Protein AF-A0A7K0XNM6-F1 (afdb_monomer)

Structure (mmCIF, N/CA/C/O backbone):
data_AF-A0A7K0XNM6-F1
#
_entry.id   AF-A0A7K0XNM6-F1
#
loop_
_atom_site.group_PDB
_atom_site.id
_atom_site.type_symbol
_atom_site.label_atom_id
_atom_site.label_alt_id
_atom_site.label_comp_id
_atom_site.label_asym_id
_atom_site.label_entity_id
_atom_site.label_seq_id
_atom_site.pdbx_PDB_ins_code
_atom_site.Cartn_x
_atom_site.Cartn_y
_atom_site.Cartn_z
_atom_site.occupancy
_atom_site.B_iso_or_equiv
_atom_site.auth_seq_id
_atom_site.auth_comp_id
_atom_site.auth_asym_id
_atom_site.auth_atom_id
_atom_site.pdbx_PDB_model_num
ATOM 1 N N . ALA A 1 1 ? 21.790 -6.204 -10.264 1.00 53.47 1 ALA A N 1
ATOM 2 C CA . ALA A 1 1 ? 21.000 -6.987 -11.228 1.00 53.47 1 ALA A CA 1
ATOM 3 C C . ALA A 1 1 ? 20.465 -6.005 -12.256 1.00 53.47 1 ALA A C 1
ATOM 5 O O . ALA A 1 1 ? 19.846 -5.027 -11.854 1.00 53.47 1 ALA A O 1
ATOM 6 N N . GLU A 1 2 ? 20.816 -6.181 -13.528 1.00 57.00 2 GLU A N 1
ATOM 7 C CA . GLU A 1 2 ? 20.270 -5.385 -14.634 1.00 57.00 2 GLU A CA 1
ATOM 8 C C . GLU A 1 2 ? 18.771 -5.686 -14.744 1.00 57.00 2 GLU A C 1
ATOM 10 O O . GLU A 1 2 ? 18.385 -6.848 -14.852 1.00 57.00 2 GLU A O 1
ATOM 15 N N . ALA A 1 3 ? 17.918 -4.667 -14.630 1.00 64.12 3 ALA A N 1
ATOM 16 C CA . ALA A 1 3 ? 16.479 -4.843 -14.784 1.00 64.12 3 ALA A CA 1
ATOM 17 C C . ALA A 1 3 ? 16.148 -4.887 -16.283 1.00 64.12 3 ALA A C 1
ATOM 19 O O . ALA A 1 3 ? 16.398 -3.922 -17.001 1.00 64.12 3 ALA A O 1
ATOM 20 N N . THR A 1 4 ? 15.576 -5.997 -16.745 1.00 77.19 4 THR A N 1
ATOM 21 C CA . THR A 1 4 ? 15.254 -6.333 -18.146 1.00 77.19 4 THR A CA 1
ATOM 22 C C . THR A 1 4 ? 14.145 -5.472 -18.776 1.00 77.19 4 THR A C 1
ATOM 24 O O . THR A 1 4 ? 13.633 -5.805 -19.838 1.00 77.19 4 THR A O 1
ATOM 27 N N . GLY A 1 5 ? 13.748 -4.360 -18.146 1.00 85.88 5 GLY A N 1
ATOM 28 C CA . GLY A 1 5 ? 12.597 -3.544 -18.556 1.00 85.88 5 GLY A CA 1
ATOM 29 C C . GLY A 1 5 ? 11.239 -4.218 -18.325 1.00 85.88 5 GLY A C 1
ATOM 30 O O . GLY A 1 5 ? 10.200 -3.607 -18.567 1.00 85.88 5 GLY A O 1
ATOM 31 N N . GLU A 1 6 ? 11.235 -5.457 -17.839 1.00 86.62 6 GLU A N 1
ATOM 32 C CA . GLU A 1 6 ? 10.025 -6.196 -17.514 1.00 86.62 6 GLU A CA 1
ATOM 33 C C . GLU A 1 6 ? 9.404 -5.676 -16.216 1.00 86.62 6 GLU A C 1
ATOM 35 O O . GLU A 1 6 ? 10.092 -5.363 -15.239 1.00 86.62 6 GLU A O 1
ATOM 40 N N . LEU A 1 7 ? 8.074 -5.578 -16.215 1.00 86.81 7 LEU A N 1
ATOM 41 C CA . LEU A 1 7 ? 7.319 -5.213 -15.026 1.00 86.81 7 LEU A CA 1
ATOM 42 C C . LEU A 1 7 ? 7.379 -6.357 -14.014 1.00 86.81 7 LEU A C 1
ATOM 44 O O . LEU A 1 7 ? 7.060 -7.500 -14.337 1.00 86.81 7 LEU A O 1
ATOM 48 N N . ILE A 1 8 ? 7.739 -6.026 -12.776 1.00 87.69 8 ILE A N 1
ATOM 49 C CA . ILE A 1 8 ? 7.703 -6.976 -11.667 1.00 87.69 8 ILE A CA 1
ATOM 50 C C . ILE A 1 8 ? 6.249 -7.062 -11.177 1.00 87.69 8 ILE A C 1
ATOM 52 O O . ILE A 1 8 ? 5.683 -6.029 -10.803 1.00 87.69 8 ILE A O 1
ATOM 56 N N . PRO A 1 9 ? 5.622 -8.251 -11.200 1.00 91.00 9 PRO A N 1
ATOM 57 C CA . PRO A 1 9 ? 4.273 -8.421 -10.682 1.00 91.00 9 PRO A CA 1
ATOM 58 C C . PRO A 1 9 ? 4.240 -8.211 -9.164 1.00 91.00 9 PRO A C 1
ATOM 60 O O . PRO A 1 9 ? 5.227 -8.437 -8.469 1.00 91.00 9 PRO A O 1
ATOM 63 N N . LEU A 1 10 ? 3.086 -7.786 -8.650 1.00 92.56 10 LEU A N 1
ATOM 64 C CA . LEU A 1 10 ? 2.851 -7.717 -7.209 1.00 92.56 10 LEU A CA 1
ATOM 65 C C . LEU A 1 10 ? 2.579 -9.118 -6.653 1.00 92.56 10 LEU A C 1
ATOM 67 O O . LEU A 1 10 ? 1.874 -9.907 -7.279 1.00 92.56 10 LEU A O 1
ATOM 71 N N . ASP A 1 11 ? 3.051 -9.376 -5.435 1.00 91.06 11 ASP A N 1
ATOM 72 C CA . ASP A 1 11 ? 2.818 -10.643 -4.725 1.00 91.06 11 ASP A CA 1
ATOM 73 C C . ASP 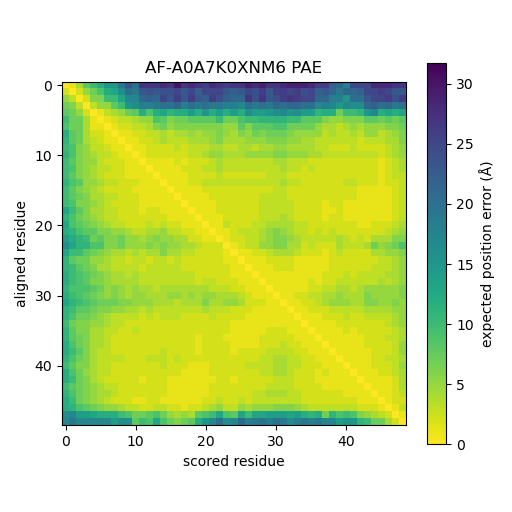A 1 11 ? 1.408 -10.749 -4.103 1.00 91.06 11 ASP A C 1
ATOM 75 O O . ASP A 1 11 ? 1.099 -11.723 -3.418 1.00 91.06 11 ASP A O 1
ATOM 79 N N . VAL A 1 12 ? 0.542 -9.755 -4.334 1.00 94.88 12 VAL A N 1
ATOM 80 C CA . VAL A 1 12 ? -0.836 -9.683 -3.821 1.00 94.88 12 VAL A CA 1
ATOM 81 C C . VAL A 1 12 ? -1.855 -9.700 -4.952 1.00 94.88 12 VAL A C 1
ATOM 83 O O . VAL A 1 12 ? -1.602 -9.207 -6.054 1.00 94.88 12 VAL A O 1
ATOM 86 N N . LYS A 1 13 ? -3.052 -10.207 -4.660 1.00 95.06 13 LYS A N 1
ATOM 87 C CA . LYS A 1 13 ? -4.202 -10.187 -5.573 1.00 95.06 13 LYS A CA 1
ATOM 88 C C . LYS A 1 13 ? -5.433 -9.565 -4.919 1.00 95.06 13 LYS A C 1
ATOM 90 O O . LYS A 1 13 ? -5.541 -9.443 -3.700 1.00 95.06 13 LYS A O 1
ATOM 95 N N . VAL A 1 14 ? -6.397 -9.190 -5.758 1.00 95.62 14 VAL A N 1
ATOM 96 C CA . VAL A 1 14 ? -7.697 -8.678 -5.306 1.00 95.62 14 VAL A CA 1
ATOM 97 C C . VAL A 1 14 ? -8.362 -9.695 -4.374 1.00 95.62 14 VAL A C 1
ATOM 99 O O . VAL A 1 14 ? -8.489 -10.870 -4.719 1.00 95.62 14 VAL A O 1
ATOM 102 N N . GLY A 1 15 ? -8.799 -9.222 -3.206 1.00 95.25 15 GLY A N 1
ATOM 103 C CA . GLY A 1 15 ? -9.440 -10.034 -2.171 1.00 95.25 15 GLY A CA 1
ATOM 104 C C . GLY A 1 15 ? -8.500 -10.535 -1.071 1.00 95.25 15 GLY A C 1
ATOM 105 O O . GLY A 1 15 ? -8.992 -11.022 -0.053 1.00 95.25 15 GLY A O 1
ATOM 106 N N . ASP A 1 16 ? -7.182 -10.388 -1.221 1.00 96.50 16 ASP A N 1
ATOM 107 C CA . ASP A 1 16 ? -6.250 -10.706 -0.141 1.00 96.50 16 ASP A CA 1
ATOM 108 C C . ASP A 1 16 ? -6.437 -9.744 1.039 1.00 96.50 16 ASP A C 1
ATOM 110 O O . ASP A 1 16 ? -6.561 -8.529 0.879 1.00 96.50 16 ASP A O 1
ATOM 114 N N . THR A 1 17 ? -6.430 -10.295 2.252 1.00 96.38 17 THR A N 1
ATOM 115 C CA . THR A 1 17 ? -6.320 -9.501 3.480 1.00 96.38 17 THR A CA 1
ATOM 116 C C . THR A 1 17 ? -4.852 -9.402 3.848 1.00 96.38 17 THR A C 1
ATOM 118 O O . THR A 1 17 ? -4.176 -10.423 3.951 1.00 96.38 17 THR A O 1
ATOM 121 N N . VAL A 1 18 ? -4.352 -8.187 4.055 1.00 95.88 18 VAL A N 1
ATOM 122 C CA . VAL A 1 18 ? -2.920 -7.953 4.257 1.00 95.88 18 VAL A CA 1
ATOM 123 C C . VAL A 1 18 ? -2.629 -7.171 5.529 1.00 95.88 18 VAL A C 1
ATOM 125 O O . VAL A 1 18 ? -3.434 -6.360 5.985 1.00 95.88 18 VAL A O 1
ATOM 128 N N . VAL A 1 19 ? -1.442 -7.399 6.082 1.00 96.31 19 VAL A N 1
ATOM 129 C CA . VAL A 1 19 ? -0.818 -6.517 7.071 1.00 96.31 19 VAL A CA 1
ATOM 130 C C . VAL A 1 19 ? 0.074 -5.548 6.312 1.00 96.31 19 VAL A C 1
ATOM 132 O O . VAL A 1 19 ? 0.920 -5.984 5.534 1.00 96.31 19 VAL A O 1
ATOM 135 N N . PHE A 1 20 ? -0.085 -4.250 6.549 1.00 96.06 20 PHE A N 1
ATOM 136 C CA . PHE A 1 20 ? 0.752 -3.215 5.947 1.00 96.06 20 PHE A CA 1
ATOM 137 C C . PHE A 1 20 ? 1.379 -2.312 7.015 1.00 96.06 20 PHE A C 1
ATOM 139 O O . PHE A 1 20 ? 0.993 -2.336 8.187 1.00 96.06 20 PHE A O 1
ATOM 146 N N . SER A 1 21 ? 2.393 -1.540 6.632 1.00 96.38 21 SER A N 1
ATOM 147 C CA . SER A 1 21 ? 3.089 -0.632 7.542 1.00 96.38 21 SER A CA 1
ATOM 148 C C . SER A 1 21 ? 2.170 0.513 7.998 1.00 96.38 21 SER A C 1
ATOM 150 O O . SER A 1 21 ? 1.548 1.199 7.195 1.00 96.38 21 SER A O 1
ATOM 152 N N . LYS A 1 22 ? 2.105 0.767 9.313 1.00 93.88 22 LYS A N 1
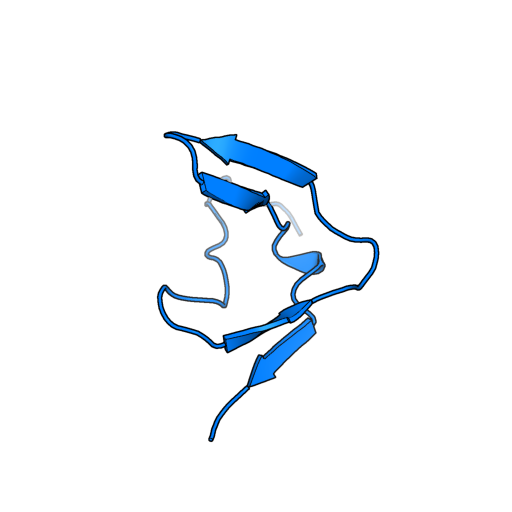ATOM 153 C CA . LYS A 1 22 ? 1.194 1.772 9.906 1.00 93.88 22 LYS A CA 1
ATOM 154 C C . LYS A 1 22 ? 1.346 3.186 9.323 1.00 93.88 22 LYS A C 1
ATOM 156 O O . LYS A 1 22 ? 0.396 3.957 9.345 1.00 93.88 22 LYS A O 1
ATOM 161 N N . TYR A 1 23 ? 2.551 3.537 8.881 1.00 92.81 23 TYR A N 1
ATOM 162 C CA . TYR A 1 23 ? 2.887 4.872 8.379 1.00 92.81 23 TYR A CA 1
ATOM 163 C C . TYR A 1 23 ? 3.140 4.885 6.864 1.00 92.81 23 TYR A C 1
ATOM 165 O O . TYR A 1 23 ? 3.677 5.862 6.347 1.00 92.81 23 TYR A O 1
ATOM 173 N N . GLY A 1 24 ? 2.827 3.788 6.168 1.00 89.62 24 GLY A N 1
ATOM 174 C CA . GLY A 1 24 ? 2.978 3.668 4.723 1.00 89.62 24 GLY A CA 1
ATOM 175 C C . GLY A 1 24 ? 1.713 4.064 3.969 1.00 89.62 24 GLY A C 1
ATOM 176 O O . GLY A 1 24 ? 0.604 4.000 4.495 1.00 89.62 24 GLY A O 1
ATOM 177 N N . GLY A 1 25 ? 1.904 4.425 2.703 1.00 94.25 25 GLY A N 1
ATOM 178 C CA . GLY A 1 25 ? 0.827 4.709 1.764 1.00 94.25 25 GLY A CA 1
ATOM 179 C C . GLY A 1 25 ? 0.433 6.176 1.620 1.00 94.25 25 GLY A C 1
ATOM 180 O O . GLY A 1 25 ? 1.057 7.088 2.160 1.00 94.25 25 GLY A O 1
ATOM 181 N N . THR A 1 26 ? -0.584 6.407 0.798 1.00 97.38 26 THR A N 1
ATOM 182 C CA . TH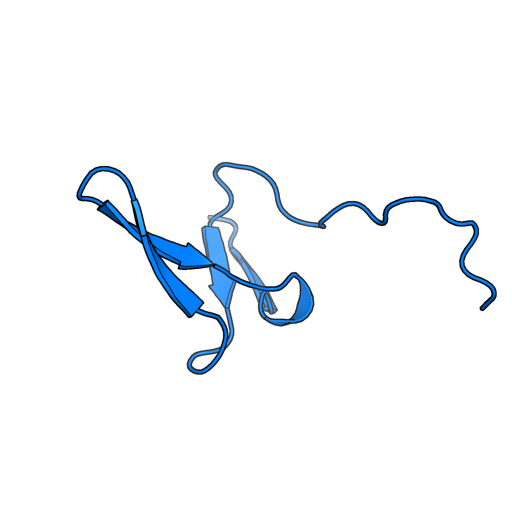R A 1 26 ? -1.156 7.728 0.520 1.00 97.38 26 THR A CA 1
ATOM 183 C C . THR A 1 26 ? -2.668 7.614 0.482 1.00 97.38 26 THR A C 1
ATOM 185 O O . THR A 1 26 ? -3.213 6.820 -0.287 1.00 97.38 26 THR A O 1
ATOM 188 N N . GLU A 1 27 ? -3.333 8.394 1.326 1.00 96.44 27 GLU A N 1
ATOM 189 C CA . GLU A 1 27 ? -4.789 8.478 1.363 1.00 96.44 27 GLU A CA 1
ATOM 190 C C . GLU A 1 27 ? -5.297 9.289 0.171 1.00 96.44 27 GLU A C 1
ATOM 192 O O . GLU A 1 27 ? -4.752 10.347 -0.159 1.00 96.44 27 GLU A O 1
ATOM 197 N N . ILE A 1 28 ? -6.335 8.780 -0.484 1.00 97.25 28 ILE A N 1
ATOM 198 C CA . ILE A 1 28 ? -7.003 9.430 -1.608 1.00 97.25 28 ILE A CA 1
ATOM 199 C C . ILE A 1 28 ? -8.511 9.194 -1.524 1.00 97.25 28 ILE A C 1
ATOM 201 O O . ILE A 1 28 ? -8.954 8.154 -1.046 1.00 97.25 28 ILE A O 1
ATOM 205 N N . THR A 1 29 ? -9.297 10.121 -2.067 1.00 97.69 29 THR A N 1
ATOM 206 C CA . THR A 1 29 ? -10.741 9.931 -2.245 1.00 97.69 29 THR A CA 1
ATOM 207 C C . THR A 1 29 ? -11.044 9.773 -3.731 1.00 97.69 29 THR A C 1
ATOM 209 O O . THR A 1 29 ? -10.673 10.625 -4.543 1.00 97.69 29 THR A O 1
ATOM 212 N N . VAL A 1 30 ? -11.732 8.697 -4.110 1.00 96.94 30 VAL A N 1
ATOM 213 C CA . VAL A 1 30 ? -12.136 8.419 -5.497 1.00 96.94 30 VAL A CA 1
ATOM 214 C C . VAL A 1 30 ? -13.597 8.008 -5.508 1.00 96.94 30 VAL A C 1
ATOM 216 O O . VAL A 1 30 ? -13.993 7.083 -4.815 1.00 96.94 30 VAL A O 1
ATOM 219 N N . GLY A 1 31 ? -14.427 8.714 -6.281 1.00 95.62 31 GLY A N 1
ATOM 220 C CA . GLY A 1 31 ? -15.852 8.375 -6.394 1.00 95.62 31 GLY A CA 1
ATOM 221 C C . GLY A 1 31 ? -16.644 8.480 -5.082 1.00 95.62 31 GLY A C 1
ATOM 222 O O . GLY A 1 31 ? -17.724 7.910 -4.992 1.00 95.62 31 GLY A O 1
ATOM 223 N N . GLY A 1 32 ? -16.126 9.206 -4.084 1.00 97.00 32 GLY A N 1
ATOM 224 C CA . GLY A 1 32 ? -16.731 9.323 -2.752 1.00 97.00 32 GLY A CA 1
ATOM 225 C C . GLY A 1 32 ? -16.297 8.242 -1.758 1.00 97.00 32 GLY A C 1
ATOM 226 O O . GLY A 1 32 ? -16.786 8.246 -0.633 1.00 97.00 32 GLY A O 1
ATOM 227 N N . GLU A 1 33 ? -15.385 7.351 -2.149 1.00 97.50 33 GLU A N 1
ATOM 228 C CA . GLU A 1 33 ? -14.772 6.366 -1.260 1.00 97.50 33 GLU A CA 1
ATOM 229 C C . GLU A 1 33 ? -13.352 6.788 -0.883 1.00 97.50 33 GLU A C 1
ATOM 231 O O . GLU A 1 33 ? -12.569 7.207 -1.741 1.00 97.5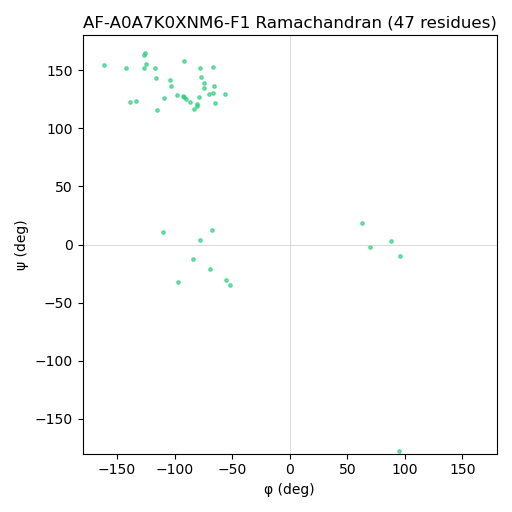0 33 GLU A O 1
ATOM 236 N N . ASP A 1 34 ? -13.025 6.645 0.400 1.00 97.44 34 ASP A N 1
ATOM 237 C CA . ASP A 1 34 ? -11.677 6.861 0.915 1.00 97.44 34 ASP A CA 1
ATOM 238 C C . ASP A 1 34 ? -10.863 5.571 0.779 1.00 97.44 34 ASP A C 1
ATOM 240 O O . ASP A 1 34 ? -11.236 4.510 1.286 1.00 97.44 34 ASP A O 1
ATOM 244 N N . LEU A 1 35 ? -9.742 5.668 0.071 1.00 97.12 35 LEU A N 1
ATOM 245 C CA . LEU A 1 35 ? -8.853 4.563 -0.263 1.00 97.12 35 LEU A CA 1
ATOM 246 C C . LEU A 1 35 ? -7.425 4.877 0.197 1.00 97.12 35 LEU A C 1
ATOM 248 O O . LEU A 1 35 ? -7.014 6.034 0.281 1.00 97.12 35 LEU A O 1
ATOM 252 N N . LEU A 1 36 ? -6.637 3.826 0.430 1.00 96.44 36 LEU A N 1
ATOM 253 C CA . LEU A 1 36 ? -5.213 3.929 0.742 1.00 96.44 36 LEU A CA 1
ATOM 254 C C . LEU A 1 36 ? -4.391 3.279 -0.375 1.00 96.44 36 LEU A C 1
ATOM 256 O O . LEU A 1 36 ? -4.463 2.068 -0.586 1.00 96.44 36 LEU A O 1
ATOM 260 N N . ILE A 1 37 ? -3.590 4.075 -1.086 1.00 96.38 37 ILE A N 1
ATOM 261 C CA . ILE A 1 37 ? -2.608 3.558 -2.046 1.00 96.38 37 ILE A CA 1
ATOM 262 C C . ILE A 1 37 ? -1.392 3.063 -1.269 1.00 96.38 37 ILE A C 1
ATOM 264 O O . ILE A 1 37 ? -0.800 3.828 -0.513 1.00 96.38 37 ILE A O 1
ATOM 268 N N . LEU A 1 38 ? -0.974 1.821 -1.508 1.00 96.38 38 LEU A N 1
ATOM 269 C CA . LEU A 1 38 ? 0.227 1.230 -0.919 1.00 96.38 38 LEU A CA 1
ATOM 270 C C . LEU A 1 38 ? 1.253 0.887 -2.000 1.00 96.38 38 LEU A C 1
ATOM 272 O O . LEU A 1 38 ? 0.904 0.435 -3.091 1.00 96.38 38 LEU A O 1
ATOM 276 N N . SER A 1 39 ? 2.537 1.062 -1.684 1.00 94.50 39 SER A N 1
ATOM 277 C CA . SER A 1 39 ? 3.608 0.432 -2.457 1.00 94.50 39 SER A CA 1
ATOM 278 C C . SER A 1 39 ? 3.721 -1.041 -2.062 1.00 94.50 39 SER A C 1
ATOM 280 O O . SER A 1 39 ? 3.467 -1.393 -0.912 1.00 94.50 39 SER A O 1
ATOM 282 N N . SER A 1 40 ? 4.187 -1.902 -2.973 1.00 92.62 40 SER A N 1
ATOM 283 C CA . 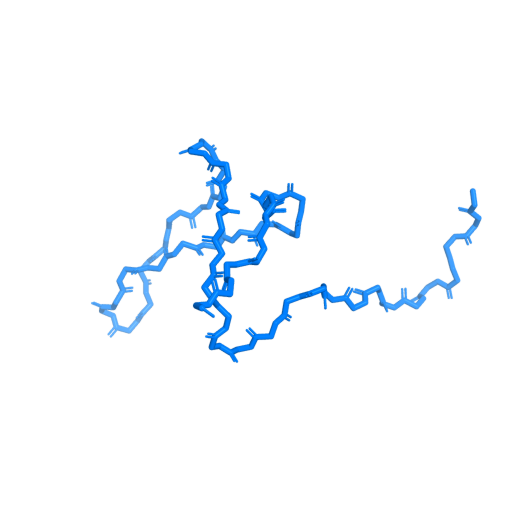SER A 1 40 ? 4.413 -3.328 -2.681 1.00 92.62 40 SER A CA 1
ATOM 284 C C . SER A 1 40 ? 5.259 -3.560 -1.429 1.00 92.62 40 SER A C 1
ATOM 286 O O . SER A 1 40 ? 5.028 -4.513 -0.699 1.00 92.62 40 SER A O 1
ATOM 288 N N . ARG A 1 41 ? 6.234 -2.679 -1.166 1.00 93.00 41 ARG A N 1
ATOM 289 C CA . ARG A 1 41 ? 7.134 -2.777 -0.005 1.00 93.00 41 ARG A CA 1
ATOM 290 C C . ARG A 1 41 ? 6.447 -2.513 1.336 1.00 93.00 41 ARG A C 1
ATOM 292 O O . ARG A 1 41 ? 6.996 -2.862 2.374 1.00 93.00 41 ARG A O 1
ATOM 299 N N . ASP A 1 42 ? 5.307 -1.827 1.313 1.00 95.31 42 ASP A N 1
ATOM 300 C CA . ASP A 1 42 ? 4.561 -1.482 2.520 1.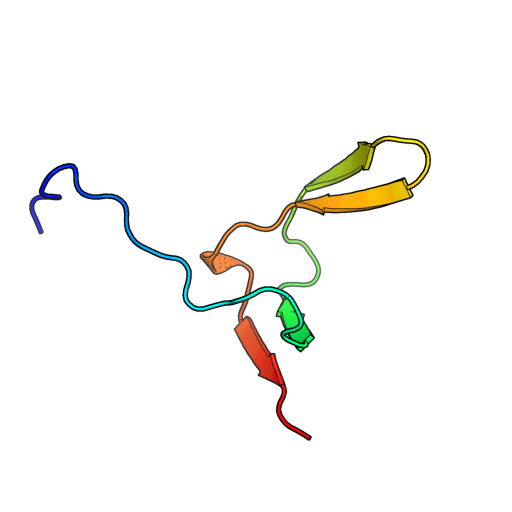00 95.31 42 ASP A CA 1
ATOM 301 C C . ASP A 1 42 ? 3.650 -2.636 2.955 1.00 95.31 42 ASP A C 1
ATOM 303 O O . ASP A 1 42 ? 3.171 -2.629 4.086 1.00 95.31 42 ASP A O 1
ATOM 307 N N . V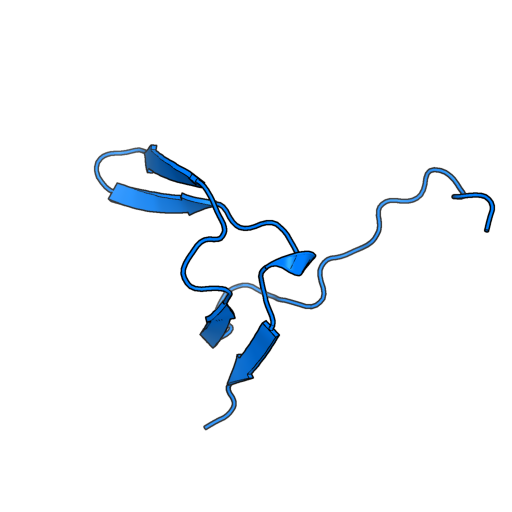AL A 1 43 ? 3.448 -3.643 2.098 1.00 95.75 43 VAL A N 1
ATOM 308 C CA . VAL A 1 43 ? 2.739 -4.884 2.417 1.00 95.75 43 VAL A CA 1
ATOM 309 C C . VAL A 1 43 ? 3.703 -5.856 3.099 1.00 95.75 43 VAL A C 1
ATOM 311 O O . VAL A 1 43 ? 4.688 -6.290 2.511 1.00 95.75 43 VAL A O 1
ATOM 314 N N . LEU A 1 44 ? 3.419 -6.198 4.355 1.00 95.50 44 LEU A N 1
ATOM 315 C CA . LEU A 1 44 ? 4.298 -6.990 5.219 1.00 95.50 44 LEU A CA 1
ATOM 316 C C . LEU A 1 44 ? 3.933 -8.479 5.243 1.00 95.50 44 LEU A C 1
ATOM 318 O O . LEU A 1 44 ? 4.811 -9.319 5.424 1.00 95.50 44 LEU A O 1
ATOM 322 N N . ALA A 1 45 ? 2.645 -8.811 5.108 1.00 96.31 45 ALA A N 1
ATOM 323 C CA . ALA A 1 45 ? 2.162 -10.192 5.096 1.00 96.31 45 ALA A CA 1
ATOM 324 C C . ALA A 1 45 ? 0.763 -10.307 4.474 1.00 96.31 45 ALA A C 1
ATOM 326 O O . ALA A 1 45 ? -0.036 -9.375 4.570 1.00 96.31 45 ALA A O 1
ATOM 327 N N . ILE A 1 46 ? 0.444 -11.484 3.927 1.00 96.50 46 ILE A N 1
ATOM 328 C CA . ILE A 1 46 ? -0.921 -11.892 3.564 1.00 96.50 46 ILE A CA 1
ATOM 329 C C . ILE A 1 46 ? -1.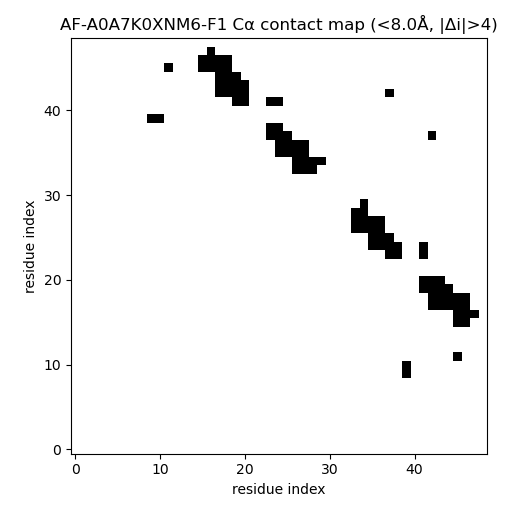473 -12.762 4.696 1.00 96.50 46 ILE A C 1
ATOM 331 O O . ILE A 1 46 ? -0.827 -13.720 5.124 1.00 96.50 46 ILE A O 1
ATOM 335 N N . VAL A 1 47 ? -2.664 -12.437 5.187 1.00 95.88 47 VAL A N 1
ATOM 336 C CA . VAL A 1 47 ? -3.336 -13.162 6.267 1.00 95.88 47 VAL A CA 1
ATOM 337 C C . VAL A 1 47 ? -4.206 -14.267 5.674 1.00 95.88 47 VAL A C 1
ATOM 339 O O . VAL A 1 47 ? -5.078 -14.003 4.847 1.00 95.88 47 VAL A O 1
ATOM 342 N N . GLN A 1 48 ? -3.991 -15.502 6.125 1.00 84.56 48 GLN A N 1
ATOM 343 C CA . GLN A 1 48 ? -4.858 -16.644 5.830 1.00 84.56 48 GLN A CA 1
ATOM 344 C C . GLN A 1 48 ? -5.719 -16.957 7.060 1.00 84.56 48 GLN A C 1
ATOM 346 O O . GLN A 1 48 ? -5.254 -16.805 8.190 1.00 84.56 48 GLN A O 1
ATOM 351 N N . LYS A 1 49 ? -6.983 -17.329 6.835 1.00 68.44 49 LYS A N 1
ATOM 352 C CA . LYS A 1 49 ? -7.888 -17.797 7.895 1.00 68.44 49 LYS A CA 1
ATOM 353 C C . LY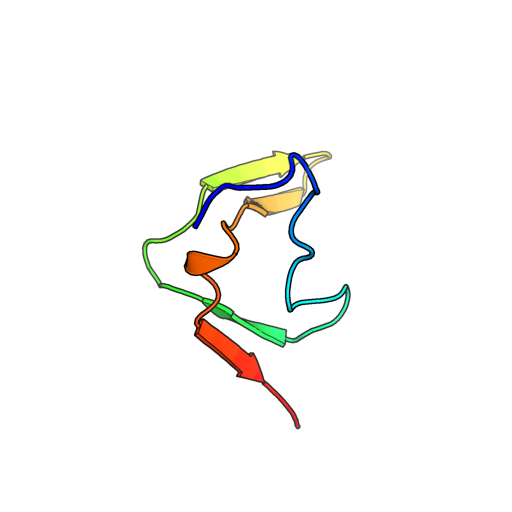S A 1 49 ? -7.605 -19.245 8.264 1.00 68.44 49 LYS A C 1
ATOM 355 O O . LYS A 1 49 ? -7.276 -20.015 7.336 1.00 68.44 49 LYS A O 1
#

Sequence (49 aa):
AEATGELIPLDVKVGDTVVFSKYGGTEITVGGEDLLILSSRDVLAIVQK

Mean predicted aligned error: 5.1 Å

Secondary structure (DSSP, 8-state):
----SPPPPPS--TT-EEEE-TT-SEEEEETTEEEEE--GGGEEEEEP-

Nearest PDB structures (foldseek):
  1wnr-assembly1_G  TM=9.197E-01  e=9.894E-04  Thermus thermophilus
  1wnr-assembly1_E  TM=9.061E-01  e=1.287E-03  Thermus thermophilus
  1wnr-assembly1_C  TM=9.114E-01  e=1.789E-03  Thermus thermophilus
  1p3h-assembly1_A  TM=8.203E-01  e=1.789E-03  Mycobacterium tuberculosis
  8wuc-assembly1_l  TM=9.116E-01  e=1.570E-02  Hydrogenophilus thermoluteolus

pLDDT: mean 91.23, std 10.08, range [53.47, 97.69]

Solvent-accessible surface area (backbone atoms only — not comparable to full-atom values): 3524 Å² total; per-residue (Å²): 131,89,80,87,82,68,83,79,79,71,99,71,59,95,88,67,48,68,45,58,47,94,88,55,60,47,80,48,74,56,99,89,41,84,45,73,49,68,55,78,85,33,53,74,45,77,65,80,132

Foldseek 3Di:
DDDPPDDDDAPDDPPWDFDFAPPAFDWDADPNDIDTGGDSVRTDDTDDD

Radius of gyration: 13.54 Å; Cα contacts (8 Å, |Δi|>4): 48; chains: 1; bounding box: 38×28×28 Å